Protein AF-A0A328AUM4-F1 (afdb_monomer_lite)

Foldseek 3Di:
DELQPDDLVVVCVLQNNVVSVQSNVQDDDPDLVVLCVRPPSHPVSSVSCVVVVYDHDHVPPVVVVVVPPPDDD

pLDDT: mean 79.16, std 13.37, range [46.09, 89.94]

Structure (mmCIF, N/CA/C/O backbone):
data_AF-A0A328AUM4-F1
#
_entry.id   AF-A0A328AUM4-F1
#
loop_
_atom_site.group_PDB
_atom_site.id
_atom_site.type_symbol
_atom_site.label_atom_id
_atom_site.label_alt_id
_atom_site.label_comp_id
_atom_site.label_asym_id
_atom_site.label_entity_id
_atom_site.label_seq_id
_atom_site.pdbx_PDB_ins_code
_atom_site.Cartn_x
_atom_site.Cartn_y
_atom_site.Cartn_z
_atom_site.occupancy
_atom_site.B_iso_or_equiv
_atom_site.auth_seq_id
_atom_site.auth_comp_id
_atom_site.auth_asym_id
_atom_site.auth_atom_id
_atom_site.pdbx_PDB_model_num
ATOM 1 N N . MET A 1 1 ? -2.715 -2.427 -10.588 1.00 78.50 1 MET A N 1
ATOM 2 C CA . MET A 1 1 ? -1.692 -1.450 -10.144 1.00 78.50 1 MET A CA 1
ATOM 3 C C . MET A 1 1 ? -0.616 -2.202 -9.383 1.00 78.50 1 MET A C 1
ATOM 5 O O . MET A 1 1 ? -0.984 -3.044 -8.579 1.00 78.50 1 MET A O 1
ATOM 9 N N . ASP A 1 2 ? 0.667 -1.976 -9.649 1.00 85.75 2 ASP A N 1
ATOM 10 C CA . ASP A 1 2 ? 1.748 -2.681 -8.943 1.00 85.75 2 ASP A CA 1
ATOM 11 C C . ASP A 1 2 ? 2.304 -1.826 -7.798 1.00 85.75 2 ASP A C 1
ATOM 13 O O . ASP A 1 2 ? 2.649 -0.671 -8.011 1.00 85.75 2 ASP A O 1
ATOM 17 N N . LEU A 1 3 ? 2.367 -2.374 -6.585 1.00 85.69 3 LEU A N 1
ATOM 18 C CA . LEU A 1 3 ? 2.793 -1.657 -5.384 1.00 85.69 3 LEU A CA 1
ATOM 19 C C . LEU A 1 3 ? 4.282 -1.319 -5.374 1.00 85.69 3 LEU A C 1
ATOM 21 O O . LEU A 1 3 ? 4.648 -0.377 -4.678 1.00 85.69 3 LEU A O 1
ATOM 25 N N . ASN A 1 4 ? 5.114 -2.014 -6.152 1.00 87.38 4 ASN A N 1
ATOM 26 C CA . ASN A 1 4 ? 6.546 -1.719 -6.249 1.00 87.38 4 ASN A CA 1
ATOM 27 C C . ASN A 1 4 ? 6.863 -0.613 -7.262 1.00 87.38 4 ASN A C 1
ATOM 29 O O . ASN A 1 4 ? 7.820 0.132 -7.077 1.00 87.38 4 ASN A O 1
ATOM 33 N N . THR A 1 5 ? 6.038 -0.461 -8.300 1.00 86.19 5 THR A N 1
ATOM 34 C CA . THR A 1 5 ? 6.268 0.497 -9.399 1.00 86.19 5 THR A CA 1
ATOM 35 C C . THR A 1 5 ? 5.234 1.623 -9.471 1.00 86.19 5 THR A C 1
ATOM 37 O O . THR A 1 5 ? 5.392 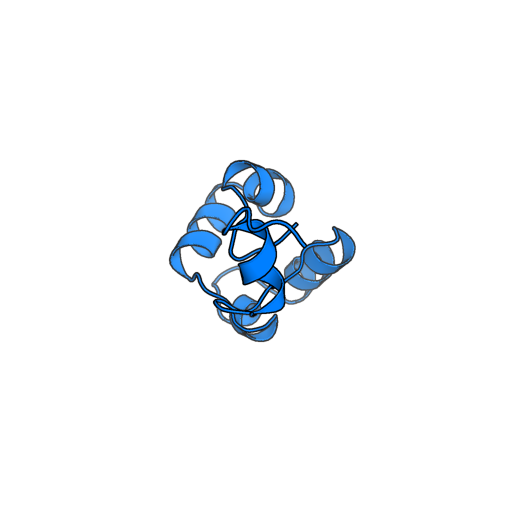2.563 -10.245 1.00 86.19 5 THR A O 1
ATOM 40 N N . ALA A 1 6 ? 4.175 1.577 -8.658 1.00 85.88 6 ALA A N 1
ATOM 41 C CA . ALA A 1 6 ? 3.137 2.602 -8.645 1.00 85.88 6 ALA A CA 1
ATOM 42 C C . ALA A 1 6 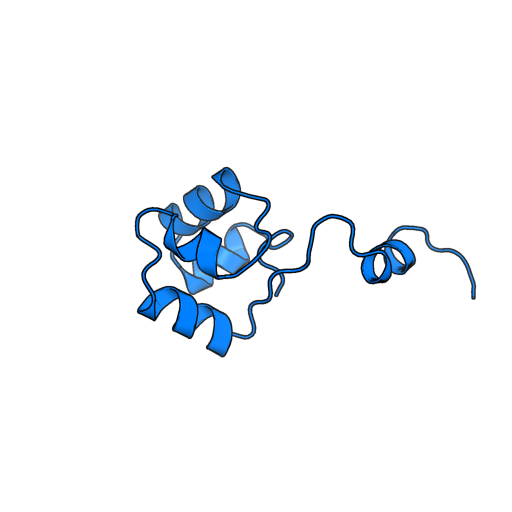? 3.675 3.992 -8.283 1.00 85.88 6 ALA A C 1
ATOM 44 O O . ALA A 1 6 ? 4.550 4.129 -7.422 1.00 85.88 6 ALA A O 1
ATOM 45 N N . SER A 1 7 ? 3.060 5.024 -8.866 1.00 87.38 7 SER A N 1
ATOM 46 C CA . SER A 1 7 ? 3.289 6.417 -8.484 1.00 87.38 7 SER A CA 1
ATOM 47 C C . SER A 1 7 ? 2.704 6.738 -7.106 1.00 87.38 7 SER A C 1
ATOM 49 O O . SER A 1 7 ? 1.700 6.146 -6.688 1.00 87.38 7 SER A O 1
ATOM 51 N N . VAL A 1 8 ? 3.311 7.714 -6.420 1.00 87.75 8 VAL A N 1
ATOM 52 C CA . VAL A 1 8 ? 2.848 8.220 -5.114 1.00 87.75 8 VAL A CA 1
ATOM 53 C C . VAL A 1 8 ? 1.384 8.642 -5.190 1.00 87.75 8 VAL A C 1
ATOM 55 O O . VAL A 1 8 ? 0.592 8.235 -4.353 1.00 87.75 8 VAL A O 1
ATOM 58 N N . GLU A 1 9 ? 0.995 9.384 -6.230 1.00 87.25 9 GLU A N 1
ATOM 59 C CA . GLU A 1 9 ? -0.376 9.882 -6.403 1.00 87.25 9 GLU A CA 1
ATOM 60 C C . GLU A 1 9 ? -1.413 8.755 -6.476 1.00 87.25 9 GLU A C 1
ATOM 62 O O . GLU A 1 9 ? -2.490 8.845 -5.884 1.00 87.25 9 GLU A O 1
ATOM 67 N N . SER A 1 10 ? -1.088 7.667 -7.179 1.00 85.88 10 SER A N 1
ATOM 68 C CA . SER A 1 10 ? -1.986 6.515 -7.307 1.00 85.88 10 SER A CA 1
ATOM 69 C C . SER A 1 10 ? -2.150 5.783 -5.976 1.00 85.88 10 SER A C 1
ATOM 71 O O . SER A 1 10 ? -3.250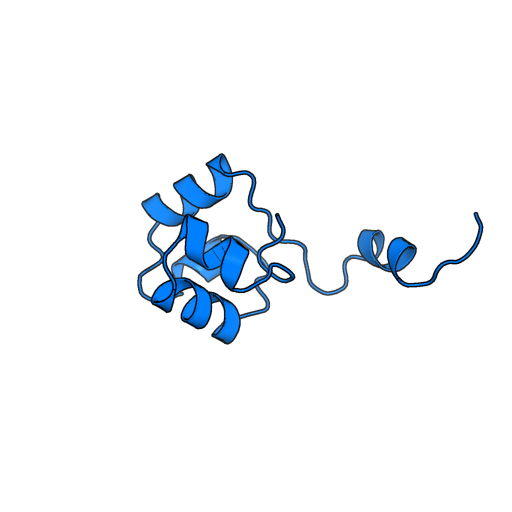 5.347 -5.644 1.00 85.88 10 SER A O 1
ATOM 73 N N . MET A 1 11 ? -1.079 5.678 -5.183 1.00 85.94 11 MET A N 1
ATOM 74 C CA . MET A 1 11 ? -1.157 5.116 -3.831 1.00 85.94 11 MET A CA 1
ATOM 75 C C . MET A 1 11 ? -1.882 6.053 -2.872 1.00 85.94 11 MET A C 1
ATOM 77 O O . MET A 1 11 ? -2.735 5.596 -2.114 1.00 85.94 11 MET A O 1
ATOM 81 N N . ALA A 1 12 ? -1.631 7.358 -2.954 1.00 89.94 12 ALA A N 1
ATOM 82 C CA . ALA A 1 12 ? -2.259 8.357 -2.099 1.00 89.94 12 ALA A CA 1
ATOM 83 C C . ALA A 1 12 ? -3.789 8.328 -2.219 1.00 89.94 12 ALA A C 1
ATOM 85 O O . ALA A 1 12 ? -4.483 8.425 -1.209 1.00 89.94 12 ALA A O 1
ATOM 86 N N . LYS A 1 13 ? -4.326 8.077 -3.422 1.00 87.56 13 LYS A N 1
ATOM 87 C CA . LYS A 1 13 ? -5.771 7.876 -3.642 1.00 87.56 13 LYS A CA 1
ATOM 88 C C . LYS A 1 13 ? -6.353 6.668 -2.894 1.00 87.56 13 LYS A C 1
ATOM 90 O O . LYS A 1 13 ? -7.541 6.660 -2.585 1.00 87.56 13 LYS A O 1
ATOM 95 N N . LEU A 1 14 ? -5.549 5.642 -2.609 1.00 82.94 14 LEU A N 1
ATOM 96 C CA . LEU A 1 14 ? -5.999 4.406 -1.959 1.00 82.94 14 LEU A CA 1
ATOM 97 C C . LEU A 1 14 ? -5.801 4.427 -0.440 1.00 82.94 14 LEU A C 1
ATOM 99 O O . LEU A 1 14 ? -6.690 3.986 0.301 1.00 82.94 14 LEU A O 1
ATOM 103 N N . VAL A 1 15 ? -4.641 4.916 0.007 1.00 83.88 15 VAL A N 1
ATOM 104 C CA . VAL A 1 15 ? -4.171 4.787 1.397 1.00 83.88 15 VAL A CA 1
ATOM 105 C C . VAL A 1 15 ? -3.961 6.122 2.118 1.00 83.88 15 VAL A C 1
ATOM 107 O O . VAL A 1 15 ? -3.841 6.115 3.343 1.00 83.88 15 VAL A O 1
ATOM 110 N N . GLY A 1 16 ? -3.990 7.248 1.398 1.00 88.06 16 GLY A N 1
ATOM 111 C CA . GLY A 1 16 ? -3.622 8.579 1.895 1.00 88.06 16 GLY A CA 1
ATOM 112 C C . GLY A 1 16 ? -2.167 8.945 1.581 1.00 88.06 16 GLY A C 1
ATOM 113 O O . GLY A 1 16 ? -1.350 8.066 1.319 1.00 88.06 16 GLY A O 1
ATOM 114 N N . LEU A 1 17 ? -1.848 10.244 1.582 1.00 87.31 17 LEU A N 1
ATOM 115 C CA . LEU A 1 17 ? -0.529 10.757 1.183 1.00 87.31 17 LEU A CA 1
ATOM 116 C C . LEU A 1 17 ? 0.594 10.276 2.120 1.00 87.31 17 LEU A C 1
ATOM 118 O O . LEU A 1 17 ? 1.564 9.705 1.635 1.00 87.31 17 LEU A O 1
ATOM 122 N N . ASP A 1 18 ? 0.424 10.423 3.438 1.00 85.88 18 ASP A N 1
ATOM 123 C CA . ASP A 1 18 ? 1.384 9.957 4.458 1.00 85.88 18 ASP A CA 1
ATOM 124 C C . ASP A 1 18 ? 1.750 8.483 4.267 1.00 85.88 18 ASP A C 1
ATOM 126 O O . ASP A 1 18 ? 2.903 8.125 4.047 1.00 85.88 18 ASP A O 1
ATOM 130 N N . ARG A 1 19 ? 0.727 7.625 4.215 1.00 85.19 19 ARG A N 1
ATOM 131 C CA . ARG A 1 19 ? 0.907 6.179 4.053 1.00 85.19 19 ARG A CA 1
ATOM 132 C C . ARG A 1 19 ? 1.477 5.796 2.697 1.00 85.19 19 ARG A C 1
ATOM 134 O O . ARG A 1 19 ? 2.108 4.752 2.576 1.00 85.19 19 ARG A O 1
ATOM 141 N N . ALA A 1 20 ? 1.220 6.590 1.660 1.00 87.94 20 ALA A N 1
ATOM 142 C CA . ALA A 1 20 ? 1.848 6.372 0.368 1.00 87.94 20 ALA A CA 1
ATOM 143 C C . ALA A 1 20 ? 3.358 6.603 0.475 1.00 87.94 20 ALA A C 1
ATOM 145 O O . ALA A 1 20 ? 4.108 5.767 -0.012 1.00 87.94 20 ALA A O 1
ATOM 146 N N . TYR A 1 21 ? 3.810 7.663 1.150 1.00 87.75 21 TYR A N 1
ATOM 147 C CA . TYR A 1 21 ? 5.239 7.886 1.382 1.00 87.75 21 TYR A CA 1
ATOM 148 C C . TYR A 1 21 ? 5.877 6.772 2.207 1.00 87.75 21 TYR A C 1
ATOM 150 O O . TYR A 1 21 ? 6.920 6.264 1.796 1.00 87.75 21 TYR A O 1
ATOM 158 N N . ASP A 1 22 ? 5.220 6.324 3.279 1.00 87.38 22 ASP A N 1
ATOM 159 C CA . ASP A 1 22 ? 5.682 5.158 4.038 1.00 87.38 22 ASP A CA 1
ATOM 160 C C . ASP A 1 22 ? 5.819 3.944 3.118 1.00 87.38 22 ASP A C 1
ATOM 162 O O . ASP A 1 22 ? 6.872 3.316 3.064 1.00 87.38 22 ASP A O 1
ATOM 166 N N . LEU A 1 23 ? 4.811 3.663 2.287 1.00 85.12 23 LEU A N 1
ATOM 167 C CA . LEU A 1 23 ? 4.901 2.548 1.352 1.00 85.12 23 LEU A CA 1
ATOM 168 C C . LEU A 1 23 ? 6.084 2.655 0.394 1.00 85.12 23 LEU A C 1
ATOM 170 O O . LEU A 1 23 ? 6.641 1.621 0.040 1.00 85.12 23 LEU A O 1
ATOM 174 N N . LEU A 1 24 ? 6.450 3.856 -0.060 1.00 85.62 24 LEU A N 1
ATOM 175 C CA . LEU A 1 24 ? 7.609 4.029 -0.934 1.00 85.62 24 LEU A CA 1
ATOM 176 C C . LEU A 1 24 ? 8.928 3.756 -0.214 1.00 85.62 24 LEU A C 1
ATOM 178 O O . LEU A 1 24 ? 9.821 3.184 -0.833 1.00 85.62 24 LEU A O 1
ATOM 182 N N . LEU A 1 25 ? 9.050 4.164 1.051 1.00 85.81 25 LEU A N 1
ATOM 183 C CA . LEU A 1 25 ? 10.279 4.006 1.836 1.00 85.81 25 LEU A CA 1
ATOM 184 C C . LEU A 1 25 ? 10.637 2.536 2.066 1.00 85.81 25 LEU A C 1
ATOM 186 O O . LEU A 1 25 ? 11.814 2.191 2.090 1.00 85.81 25 LEU A O 1
ATOM 190 N N . TRP A 1 26 ? 9.626 1.678 2.197 1.00 83.56 26 TRP A N 1
ATOM 191 C CA . TRP A 1 26 ? 9.791 0.248 2.467 1.00 83.56 26 TRP A CA 1
ATOM 192 C C . TRP A 1 26 ? 9.815 -0.623 1.204 1.00 83.56 26 TRP A C 1
ATOM 194 O O . TRP A 1 26 ? 9.861 -1.847 1.296 1.00 83.56 26 TRP A O 1
ATOM 204 N N . ARG A 1 27 ? 9.796 -0.018 0.009 1.00 86.69 27 ARG A N 1
ATOM 205 C CA . ARG A 1 27 ? 9.987 -0.768 -1.239 1.00 86.69 27 ARG A CA 1
ATOM 206 C C . ARG A 1 27 ? 11.413 -1.324 -1.332 1.00 86.69 27 ARG A C 1
ATOM 208 O O . ARG A 1 27 ? 12.355 -0.644 -0.930 1.00 86.69 27 ARG A O 1
ATOM 215 N N . PRO A 1 28 ? 11.601 -2.468 -2.008 1.00 87.62 28 PRO A N 1
ATOM 216 C CA . PRO A 1 28 ? 10.582 -3.289 -2.668 1.00 87.62 28 PRO A CA 1
ATOM 217 C C . PRO A 1 28 ? 9.927 -4.311 -1.727 1.00 87.62 28 PRO A C 1
ATOM 219 O O . PRO A 1 28 ? 10.584 -4.857 -0.853 1.00 87.62 28 PRO A O 1
ATOM 222 N N . TYR A 1 29 ? 8.658 -4.631 -1.988 1.00 87.12 29 TYR A N 1
ATOM 223 C CA . TYR A 1 29 ? 7.935 -5.722 -1.332 1.00 87.12 29 TYR A CA 1
ATOM 224 C C . TYR A 1 29 ? 8.028 -7.012 -2.145 1.00 87.12 29 TYR A C 1
ATOM 226 O O . TYR A 1 29 ? 7.854 -6.999 -3.369 1.00 87.12 29 TYR A O 1
ATOM 234 N N . LEU A 1 30 ? 8.225 -8.136 -1.469 1.00 86.31 30 LEU A N 1
ATOM 235 C CA . LEU A 1 30 ? 8.192 -9.475 -2.048 1.00 86.31 30 LEU A CA 1
ATOM 236 C C . LEU A 1 30 ? 6.778 -10.056 -2.030 1.00 86.31 30 LEU A C 1
ATOM 238 O O . LEU A 1 30 ? 6.329 -10.653 -3.012 1.00 86.31 30 LEU A O 1
ATOM 242 N N . ASP A 1 31 ? 6.055 -9.844 -0.933 1.00 87.38 31 ASP A N 1
ATOM 243 C CA . ASP A 1 31 ? 4.704 -10.352 -0.752 1.00 87.38 31 ASP A CA 1
ATOM 244 C C . ASP A 1 31 ? 3.859 -9.482 0.194 1.00 87.38 31 ASP A C 1
ATOM 246 O O . ASP A 1 31 ? 4.303 -8.487 0.765 1.00 87.38 31 ASP A O 1
ATOM 250 N N . TRP A 1 32 ? 2.579 -9.833 0.321 1.00 87.06 32 TRP A N 1
ATOM 251 C CA . TRP A 1 32 ? 1.606 -9.047 1.082 1.00 87.06 32 TRP A CA 1
ATOM 252 C C . TRP A 1 32 ? 1.841 -9.056 2.594 1.00 87.06 32 TRP A C 1
ATOM 254 O O . TRP A 1 32 ? 1.282 -8.207 3.285 1.00 87.06 32 TRP A O 1
ATOM 264 N N . SER A 1 33 ? 2.609 -10.012 3.109 1.00 86.12 33 SER A N 1
ATOM 265 C CA . SER A 1 33 ? 2.937 -10.127 4.530 1.00 86.12 33 SER A CA 1
ATOM 266 C C . SER A 1 33 ? 3.884 -9.010 4.961 1.00 86.12 33 SER A C 1
ATOM 268 O O . SER A 1 33 ? 3.731 -8.490 6.062 1.00 86.12 33 SER A O 1
ATOM 270 N N . GLU A 1 34 ? 4.785 -8.564 4.078 1.00 86.50 34 GLU A N 1
ATOM 271 C CA . GLU A 1 34 ? 5.690 -7.440 4.352 1.00 86.50 34 GLU A CA 1
ATOM 272 C C . GLU A 1 34 ? 4.945 -6.112 4.492 1.00 86.50 34 GLU A C 1
ATOM 274 O O . GLU A 1 34 ? 5.306 -5.291 5.332 1.00 86.50 34 GLU A O 1
ATOM 279 N N . LEU A 1 35 ? 3.832 -5.926 3.769 1.00 85.88 35 LEU A N 1
ATOM 280 C CA . LEU A 1 35 ? 2.960 -4.776 4.020 1.00 85.88 35 LEU A CA 1
ATOM 281 C C . LEU A 1 35 ? 2.412 -4.776 5.448 1.00 85.88 35 LEU A C 1
ATOM 283 O O . LEU A 1 35 ? 2.220 -3.708 6.008 1.00 85.88 35 LEU A O 1
ATOM 287 N N . GLY A 1 36 ? 2.189 -5.947 6.049 1.00 85.06 36 GLY A N 1
ATOM 288 C CA . GLY A 1 36 ? 1.744 -6.053 7.439 1.00 85.06 36 GLY A CA 1
ATOM 289 C C . GLY A 1 36 ? 2.780 -5.570 8.458 1.00 85.06 36 GLY A C 1
ATOM 290 O O . GLY A 1 36 ? 2.411 -5.265 9.590 1.00 85.06 36 GLY A O 1
ATOM 291 N N . ALA A 1 37 ? 4.055 -5.484 8.066 1.00 84.44 37 ALA A N 1
ATOM 292 C CA . ALA A 1 37 ? 5.125 -4.942 8.898 1.00 84.44 37 ALA A CA 1
ATOM 293 C C . ALA A 1 37 ? 5.227 -3.410 8.811 1.00 84.44 37 ALA A C 1
ATOM 295 O O . ALA A 1 37 ? 5.833 -2.793 9.687 1.00 84.44 37 ALA A O 1
ATOM 296 N N . VAL A 1 38 ? 4.622 -2.781 7.793 1.00 83.81 38 VAL A N 1
ATOM 297 C CA . VAL A 1 38 ? 4.629 -1.321 7.653 1.00 83.81 38 VAL A CA 1
ATOM 298 C C . VAL A 1 38 ? 3.673 -0.710 8.688 1.00 83.81 38 VAL A C 1
ATOM 300 O O . VAL A 1 38 ? 2.489 -1.072 8.734 1.00 83.81 38 VAL A O 1
ATOM 303 N N . PRO A 1 39 ? 4.135 0.239 9.521 1.00 79.75 39 PRO A N 1
ATOM 304 C CA . PRO A 1 39 ? 3.280 0.909 10.492 1.00 79.75 39 PRO A CA 1
ATOM 305 C C . PRO A 1 39 ? 2.027 1.504 9.834 1.00 79.75 39 PRO A C 1
ATOM 307 O O . PRO A 1 39 ? 2.095 2.228 8.846 1.00 79.75 39 PRO A O 1
ATOM 310 N N . GLY A 1 40 ? 0.848 1.176 10.368 1.00 81.12 40 GLY A N 1
ATOM 311 C CA . GLY A 1 40 ? -0.431 1.649 9.824 1.00 81.12 40 GLY A CA 1
ATOM 312 C C . GLY A 1 40 ? -1.003 0.823 8.662 1.00 81.12 40 GLY A C 1
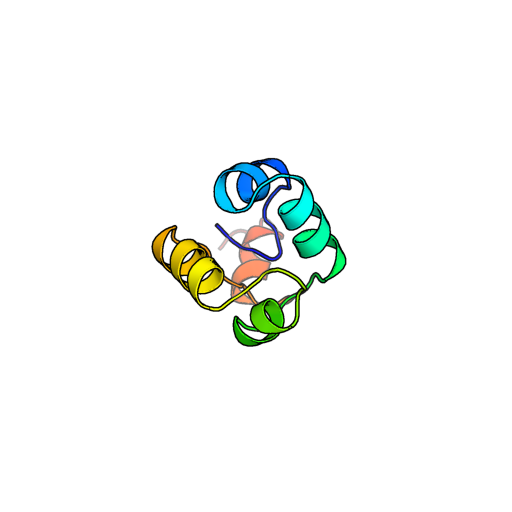ATOM 313 O O . GLY A 1 40 ? -2.126 1.105 8.232 1.00 81.12 40 GLY A O 1
ATOM 314 N N . PHE A 1 41 ? -0.313 -0.227 8.206 1.00 83.00 41 PHE A N 1
ATOM 315 C CA . PHE A 1 41 ? -0.808 -1.180 7.207 1.00 83.00 41 PHE A CA 1
ATOM 316 C C . PHE A 1 41 ? -1.336 -2.459 7.852 1.00 83.00 41 PHE A C 1
ATOM 318 O O . PHE A 1 41 ? -0.741 -3.530 7.820 1.00 83.00 41 PHE A O 1
ATOM 325 N N . GLY A 1 42 ? -2.529 -2.342 8.432 1.00 85.12 42 GLY A N 1
ATOM 326 C CA . GLY A 1 42 ? -3.245 -3.487 8.986 1.00 85.12 42 GLY A CA 1
ATOM 327 C C . GLY A 1 42 ? -3.915 -4.377 7.924 1.00 85.12 42 GLY A C 1
ATOM 328 O O . GLY A 1 42 ? -4.090 -3.973 6.766 1.00 85.12 42 GLY A O 1
ATOM 329 N N . PRO A 1 43 ? -4.411 -5.562 8.330 1.00 85.81 43 PRO A N 1
ATOM 330 C CA . PRO A 1 43 ? -5.065 -6.524 7.438 1.00 85.81 43 PRO A CA 1
ATOM 331 C C . PRO A 1 43 ? -6.279 -5.943 6.694 1.00 85.81 43 PRO A C 1
ATOM 333 O O . PRO A 1 43 ? -6.512 -6.287 5.536 1.00 85.81 43 PRO A O 1
ATOM 336 N N . ALA A 1 44 ? -7.017 -5.012 7.307 1.00 87.19 44 ALA A N 1
ATOM 337 C CA . ALA A 1 44 ? -8.144 -4.331 6.665 1.00 87.19 44 ALA A CA 1
ATOM 338 C C . ALA A 1 44 ? -7.710 -3.464 5.468 1.00 87.19 44 ALA A C 1
ATOM 340 O O . ALA A 1 44 ? -8.372 -3.447 4.429 1.00 87.19 44 ALA A O 1
ATOM 341 N N . LEU A 1 45 ? -6.575 -2.767 5.587 1.00 86.00 45 LEU A N 1
ATOM 342 C CA . LEU A 1 45 ? -6.049 -1.925 4.512 1.00 86.00 45 LEU A CA 1
ATOM 343 C C . LEU A 1 45 ? -5.464 -2.783 3.386 1.00 86.00 45 LEU A C 1
ATOM 345 O O . LEU A 1 45 ? -5.705 -2.509 2.211 1.00 86.00 45 LEU A O 1
ATOM 349 N N . ILE A 1 46 ? -4.779 -3.871 3.743 1.00 88.56 46 ILE A N 1
ATOM 350 C CA . ILE A 1 46 ? -4.282 -4.870 2.790 1.00 88.56 46 ILE A CA 1
ATOM 351 C C . ILE A 1 46 ? -5.442 -5.484 1.996 1.00 88.56 46 ILE A C 1
ATOM 353 O O . ILE A 1 46 ? -5.364 -5.589 0.772 1.00 88.56 46 ILE A O 1
ATOM 357 N N . ALA A 1 47 ? -6.545 -5.841 2.659 1.00 89.44 47 ALA A N 1
ATOM 358 C CA . ALA A 1 47 ? -7.740 -6.341 1.986 1.00 89.44 47 ALA A CA 1
ATOM 359 C C . ALA A 1 47 ? -8.313 -5.305 1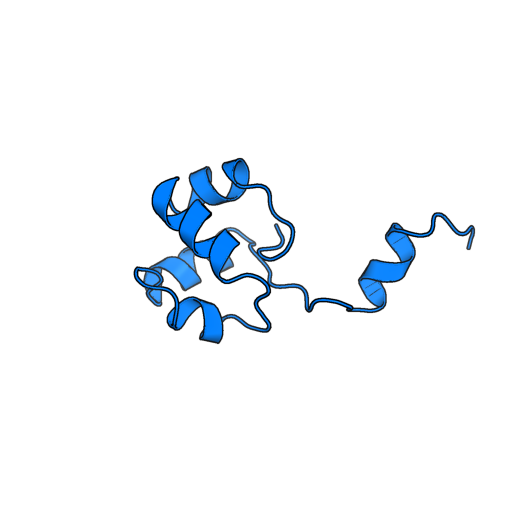.005 1.00 89.44 47 ALA A C 1
ATOM 361 O O . ALA A 1 47 ? -8.598 -5.645 -0.141 1.00 89.44 47 ALA A O 1
ATOM 362 N N . LYS A 1 48 ? -8.396 -4.027 1.403 1.00 88.44 48 LYS A N 1
ATOM 363 C CA . LYS A 1 48 ? -8.842 -2.936 0.520 1.00 88.44 48 LYS A CA 1
ATOM 364 C C . LYS A 1 48 ? -7.951 -2.799 -0.718 1.00 88.44 48 LYS A C 1
ATOM 366 O O . LYS A 1 48 ? -8.468 -2.637 -1.820 1.00 88.44 48 LYS A O 1
ATOM 371 N N . LEU A 1 49 ? -6.631 -2.898 -0.556 1.00 86.75 49 LEU A N 1
ATOM 372 C CA . LEU A 1 49 ? -5.675 -2.858 -1.666 1.00 86.75 49 LEU A CA 1
ATOM 373 C C . LEU A 1 49 ? -5.858 -4.042 -2.623 1.00 86.75 49 LEU A C 1
ATOM 375 O O . LEU A 1 49 ? -5.895 -3.845 -3.838 1.00 86.75 49 LEU A O 1
ATOM 379 N N . LYS A 1 50 ? -6.037 -5.257 -2.090 1.00 88.06 50 LYS A N 1
ATOM 380 C CA . LYS A 1 50 ? -6.328 -6.454 -2.895 1.00 88.06 50 LYS A CA 1
ATOM 381 C C . LYS A 1 50 ? -7.627 -6.292 -3.688 1.00 88.06 50 LYS A C 1
ATOM 383 O O . LYS A 1 50 ? -7.630 -6.530 -4.894 1.00 88.06 50 LYS A O 1
ATOM 388 N N . THR A 1 51 ? -8.695 -5.813 -3.048 1.00 87.75 51 THR A N 1
ATOM 389 C CA . THR A 1 51 ? -9.988 -5.547 -3.703 1.00 87.75 51 THR A CA 1
ATOM 390 C C . THR A 1 51 ? -9.890 -4.439 -4.752 1.00 87.75 51 THR A C 1
ATOM 392 O O . THR A 1 51 ? -10.527 -4.525 -5.796 1.00 87.75 51 THR A O 1
ATOM 395 N N . ALA A 1 52 ? -9.042 -3.432 -4.532 1.00 85.88 52 ALA A N 1
ATOM 396 C CA . ALA A 1 52 ? -8.761 -2.382 -5.510 1.00 85.88 52 ALA A CA 1
ATOM 397 C C . ALA A 1 52 ? -7.911 -2.862 -6.708 1.00 85.88 52 ALA A C 1
ATOM 399 O O . ALA A 1 52 ? -7.592 -2.073 -7.597 1.00 85.88 52 ALA A O 1
ATOM 400 N N . GLY A 1 53 ? -7.511 -4.139 -6.749 1.00 84.94 53 GLY A N 1
ATOM 401 C CA . GLY A 1 53 ? -6.698 -4.697 -7.829 1.00 84.94 53 GLY A CA 1
ATOM 402 C C . GLY A 1 53 ? -5.223 -4.288 -7.764 1.00 84.94 53 GLY A C 1
ATOM 403 O O . GLY A 1 53 ? -4.520 -4.313 -8.787 1.00 84.94 53 GLY A O 1
ATOM 404 N N . ALA A 1 54 ? -4.736 -3.898 -6.581 1.00 86.31 54 ALA A N 1
ATOM 405 C CA . ALA A 1 54 ? -3.307 -3.768 -6.346 1.00 86.31 54 ALA A CA 1
ATOM 406 C C . ALA A 1 54 ? -2.650 -5.157 -6.366 1.00 86.31 54 ALA A C 1
ATOM 408 O O . ALA A 1 54 ? -3.244 -6.160 -5.971 1.00 86.31 54 ALA A O 1
ATOM 409 N N . ARG A 1 55 ? -1.430 -5.223 -6.885 1.00 87.69 55 ARG A N 1
ATOM 410 C CA . ARG A 1 55 ? -0.621 -6.436 -7.006 1.00 87.69 55 ARG A CA 1
ATOM 411 C C . ARG A 1 55 ? 0.797 -6.114 -6.552 1.00 87.69 55 ARG A C 1
ATOM 413 O O . ARG A 1 55 ? 1.203 -4.961 -6.622 1.00 87.69 55 ARG A O 1
ATOM 420 N N . ILE A 1 56 ? 1.532 -7.125 -6.116 1.00 86.69 56 ILE A N 1
ATOM 421 C CA . ILE A 1 56 ? 2.963 -7.021 -5.826 1.00 86.69 56 ILE A CA 1
ATOM 422 C C . ILE A 1 56 ? 3.658 -7.838 -6.903 1.00 86.69 56 ILE A C 1
ATOM 424 O O . ILE A 1 56 ? 3.435 -9.047 -6.992 1.00 86.69 56 ILE A O 1
ATOM 428 N N . LYS A 1 57 ? 4.410 -7.176 -7.782 1.00 81.50 57 LYS A N 1
ATOM 429 C CA . LYS A 1 57 ? 5.301 -7.869 -8.714 1.00 81.50 57 LYS A CA 1
ATOM 430 C C . LYS A 1 57 ? 6.680 -7.981 -8.085 1.00 81.50 57 LYS A C 1
ATOM 432 O O . LYS A 1 57 ? 7.219 -6.979 -7.620 1.00 81.50 57 LYS A O 1
ATOM 437 N N . LEU A 1 58 ? 7.250 -9.183 -8.102 1.00 72.12 58 LEU A N 1
ATOM 438 C CA . LEU A 1 58 ? 8.597 -9.408 -7.591 1.00 72.12 58 LEU A CA 1
ATOM 439 C C . LEU A 1 58 ? 9.609 -8.550 -8.370 1.00 72.12 58 LEU A C 1
ATOM 441 O O . LEU A 1 58 ? 9.551 -8.521 -9.607 1.00 72.12 58 LEU A O 1
ATOM 445 N N . PRO A 1 59 ? 10.535 -7.861 -7.680 1.00 62.66 59 PRO A N 1
ATOM 446 C CA . PRO A 1 59 ? 11.620 -7.158 -8.348 1.00 62.66 59 PRO A CA 1
ATOM 447 C C . PRO A 1 59 ? 12.462 -8.175 -9.129 1.00 62.66 59 PRO A C 1
ATOM 449 O O . PRO A 1 59 ? 12.972 -9.139 -8.566 1.00 62.66 59 PRO A O 1
ATOM 452 N N . GLY A 1 60 ? 12.564 -7.980 -10.446 1.00 60.16 60 GLY A N 1
ATOM 453 C CA . GLY A 1 60 ? 13.309 -8.874 -11.335 1.00 60.16 60 GLY A CA 1
ATOM 454 C C . GLY A 1 60 ? 12.520 -10.052 -11.916 1.00 60.16 60 GLY A C 1
ATOM 455 O O . GLY A 1 60 ? 13.147 -10.944 -12.480 1.00 60.16 60 GLY A O 1
ATOM 456 N N . ASP A 1 61 ? 11.179 -10.081 -11.834 1.00 56.75 61 ASP A N 1
ATOM 457 C CA . ASP A 1 61 ? 10.402 -11.098 -12.563 1.00 56.75 61 ASP A CA 1
ATOM 458 C C . ASP A 1 61 ? 10.719 -11.002 -14.076 1.00 56.75 61 ASP A C 1
ATOM 460 O O . ASP A 1 61 ? 10.425 -9.965 -14.689 1.00 56.75 61 ASP A O 1
ATOM 464 N N . PRO A 1 62 ? 11.293 -12.052 -14.702 1.00 53.75 62 PRO A N 1
ATOM 465 C CA . PRO A 1 62 ? 11.689 -12.039 -16.111 1.00 53.75 62 PRO A CA 1
ATOM 466 C C . PRO A 1 62 ? 10.504 -11.842 -17.067 1.00 53.75 62 PRO A C 1
ATOM 468 O O . PRO A 1 62 ? 10.699 -11.434 -18.208 1.00 53.75 62 PRO A O 1
ATOM 471 N N . ARG A 1 63 ? 9.258 -12.026 -16.608 1.00 54.28 63 ARG A N 1
ATOM 472 C CA . ARG A 1 63 ? 8.047 -11.668 -17.372 1.00 54.28 63 ARG A CA 1
ATOM 473 C C . ARG A 1 63 ? 7.844 -10.157 -17.520 1.00 5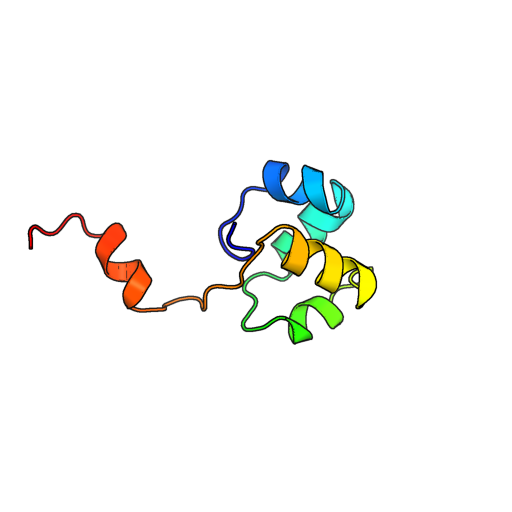4.28 63 ARG A C 1
ATOM 475 O O . ARG A 1 63 ? 7.012 -9.737 -18.316 1.00 54.28 63 ARG A O 1
ATOM 482 N N . THR A 1 64 ? 8.587 -9.346 -16.769 1.00 53.22 64 THR A N 1
ATOM 483 C CA . THR A 1 64 ? 8.597 -7.876 -16.863 1.00 53.22 64 THR A CA 1
ATOM 484 C C . THR A 1 64 ? 9.764 -7.367 -17.716 1.00 53.22 64 THR A C 1
ATOM 486 O O . THR A 1 64 ? 9.702 -6.258 -18.236 1.00 53.22 64 THR A O 1
ATOM 489 N N . PHE A 1 65 ? 10.802 -8.188 -17.923 1.00 47.19 65 PHE A N 1
ATOM 490 C CA . PHE A 1 65 ? 11.980 -7.830 -18.722 1.00 47.19 65 PHE A CA 1
ATOM 491 C C . PHE A 1 65 ? 11.676 -7.664 -20.217 1.00 47.19 65 PHE A C 1
ATOM 493 O O . PHE A 1 65 ? 12.353 -6.893 -20.895 1.00 47.19 65 PHE A O 1
ATOM 500 N N . CYS A 1 66 ? 10.642 -8.332 -20.737 1.00 51.09 66 CYS A N 1
ATOM 501 C CA . CYS A 1 66 ? 10.286 -8.230 -22.153 1.00 51.09 66 CYS A CA 1
ATOM 502 C C . CYS A 1 66 ? 9.739 -6.845 -22.550 1.00 51.09 66 CYS A C 1
ATOM 504 O O . CYS A 1 66 ? 9.908 -6.445 -23.697 1.00 51.09 66 CYS A O 1
ATOM 506 N N . ASP A 1 67 ? 9.126 -6.098 -21.624 1.00 49.44 67 ASP A N 1
ATOM 507 C CA . ASP A 1 67 ? 8.543 -4.773 -21.910 1.00 49.44 67 ASP A CA 1
ATOM 508 C C . ASP A 1 67 ? 9.592 -3.642 -21.888 1.00 49.44 67 ASP A C 1
ATOM 510 O O . ASP A 1 67 ? 9.394 -2.596 -22.497 1.00 49.44 67 ASP A O 1
ATOM 514 N N . GLN A 1 68 ? 10.737 -3.842 -21.221 1.00 49.50 68 GLN A N 1
ATOM 515 C CA . GLN A 1 68 ? 11.769 -2.805 -21.072 1.00 49.50 68 GLN A CA 1
ATOM 516 C C . GLN A 1 68 ? 12.857 -2.813 -22.155 1.00 49.50 68 GLN A C 1
ATOM 518 O O . GLN A 1 68 ? 13.633 -1.862 -22.217 1.00 49.50 68 GLN A O 1
ATOM 523 N N . LEU A 1 69 ? 12.929 -3.840 -23.010 1.00 56.09 69 LEU A N 1
ATOM 524 C CA . LEU A 1 69 ? 13.998 -3.954 -24.013 1.00 56.09 69 LEU A CA 1
ATOM 525 C C . LEU A 1 69 ? 13.567 -3.682 -25.459 1.00 56.09 69 LEU A C 1
ATOM 527 O O . LEU A 1 69 ? 14.437 -3.631 -26.322 1.00 56.09 69 LEU A O 1
ATOM 531 N N . ASN A 1 70 ? 12.274 -3.473 -25.736 1.00 52.50 70 ASN A N 1
ATOM 532 C CA . ASN A 1 70 ? 11.763 -3.169 -27.083 1.00 52.50 70 ASN A CA 1
ATOM 533 C C . ASN A 1 70 ? 12.358 -4.083 -28.184 1.00 52.50 70 ASN A C 1
ATOM 535 O O . ASN A 1 70 ? 12.681 -3.628 -29.282 1.00 52.50 70 ASN A O 1
ATOM 539 N N . LEU A 1 71 ? 12.570 -5.366 -27.869 1.00 52.41 71 LEU A N 1
ATOM 540 C CA . LEU A 1 71 ? 13.107 -6.338 -28.817 1.00 52.41 71 LEU A CA 1
ATOM 541 C C . LEU A 1 71 ? 11.944 -6.921 -29.633 1.00 52.41 71 LEU A C 1
ATOM 543 O O . LEU A 1 71 ? 10.960 -7.368 -29.032 1.00 52.41 71 LEU A O 1
ATOM 547 N N . PRO A 1 72 ? 12.016 -6.912 -30.978 1.00 46.09 72 PRO A N 1
ATOM 548 C CA . PRO A 1 72 ? 10.987 -7.530 -31.803 1.00 46.09 72 PRO A CA 1
ATOM 549 C C . PRO A 1 72 ? 10.922 -9.037 -31.522 1.00 46.09 72 PRO A C 1
ATOM 551 O O . PRO A 1 72 ? 11.952 -9.675 -31.297 1.00 46.09 72 PRO A O 1
ATOM 554 N N . ARG A 1 73 ? 9.693 -9.568 -31.498 1.00 59.62 73 ARG A N 1
ATOM 555 C CA . ARG A 1 73 ? 9.417 -11.007 -31.389 1.00 59.62 73 ARG A CA 1
ATOM 556 C C . ARG A 1 73 ? 9.964 -11.783 -32.577 1.00 59.62 73 ARG A C 1
ATOM 558 O O . ARG A 1 73 ? 9.871 -11.245 -33.703 1.00 59.62 73 ARG A O 1
#

InterPro domains:
  IPR010994 RuvA domain 2-like [SSF47781] (2-50)

Organism: NCBI:txid1813876

Secondary structure (DSSP, 8-state):
-BTTT--HHHHHHHH-HHHHHHHHHTPPPSSHHHHTTSTT--HHHHHHHHHTT-B-PPTT-HHHHHHHS----

Sequence (73 aa):
MDLNTASVESMAKLVGLDRAYDLLLWRPYLDWSELGAVPGFGPALIAKLKTAGARIKLPGDPRTFCDQLNLPR

Radius of gyration: 13.4 Å; chains: 1; bounding box: 24×23×42 Å